Protein AF-A0AAJ1ZDY3-F1 (afdb_monomer_lite)

Sequence (50 aa):
MDEYTITDIENAINYWRSRQAATDDFAVCPRARVLADAYGAMIYHQRDRI

Structure (mmCIF, N/CA/C/O backbone):
data_AF-A0AAJ1ZDY3-F1
#
_entry.id   AF-A0AAJ1ZDY3-F1
#
loop_
_atom_site.group_PDB
_atom_site.id
_atom_site.type_symbol
_atom_site.label_atom_id
_atom_site.label_alt_id
_atom_site.label_comp_id
_atom_site.label_asym_id
_atom_site.label_entity_id
_atom_site.label_seq_id
_atom_site.pdbx_PDB_ins_code
_atom_site.Cartn_x
_atom_site.Cartn_y
_atom_site.Cartn_z
_atom_site.occupancy
_atom_site.B_iso_or_equiv
_atom_site.auth_seq_id
_atom_site.auth_comp_id
_atom_site.auth_asym_id
_atom_site.auth_atom_id
_atom_site.pdbx_PDB_model_num
ATOM 1 N N . MET A 1 1 ? 0.190 -10.492 19.193 1.00 60.59 1 MET A N 1
ATOM 2 C CA . MET A 1 1 ? -0.398 -10.635 17.850 1.00 60.59 1 MET A CA 1
ATOM 3 C C . MET A 1 1 ? 0.065 -9.394 17.125 1.00 60.59 1 MET A C 1
ATOM 5 O O . MET A 1 1 ? -0.160 -8.321 17.671 1.00 60.59 1 MET A O 1
ATOM 9 N N . ASP A 1 2 ? 0.850 -9.542 16.062 1.00 87.62 2 ASP A N 1
ATOM 10 C CA . ASP A 1 2 ? 1.429 -8.383 15.377 1.00 87.62 2 ASP A CA 1
ATOM 11 C C . ASP A 1 2 ? 0.309 -7.660 14.626 1.00 87.62 2 ASP A C 1
ATOM 13 O O . ASP A 1 2 ? -0.447 -8.297 13.897 1.00 87.62 2 ASP A O 1
ATOM 17 N N . GLU A 1 3 ? 0.167 -6.363 14.882 1.00 93.94 3 GLU A N 1
ATOM 18 C CA . GLU A 1 3 ? -0.830 -5.484 14.274 1.00 93.94 3 GLU A CA 1
ATOM 19 C C . GLU A 1 3 ? -0.090 -4.499 13.369 1.00 93.94 3 GLU A C 1
ATOM 21 O O . GLU A 1 3 ? 0.919 -3.923 13.788 1.00 93.94 3 GLU A O 1
ATOM 26 N N . TYR A 1 4 ? -0.573 -4.312 12.141 1.00 96.75 4 TYR A N 1
ATOM 27 C CA . TYR A 1 4 ? 0.068 -3.431 11.164 1.00 96.75 4 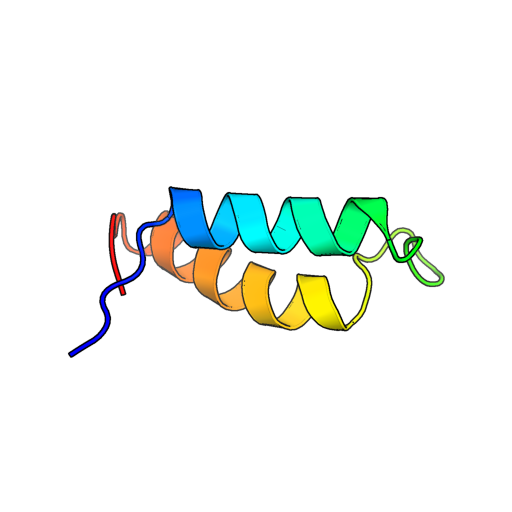TYR A CA 1
ATOM 28 C C . TYR A 1 4 ? -0.847 -2.275 10.800 1.00 96.75 4 TYR A C 1
ATOM 30 O O . TYR A 1 4 ? -2.004 -2.478 10.428 1.00 96.75 4 TYR A O 1
ATOM 38 N N . THR A 1 5 ? -0.320 -1.055 10.863 1.00 97.94 5 THR A N 1
ATOM 39 C CA . THR A 1 5 ? -1.064 0.135 10.449 1.00 97.94 5 THR A CA 1
ATOM 40 C C . THR A 1 5 ? -1.084 0.275 8.928 1.00 97.94 5 THR A C 1
ATOM 42 O O . THR A 1 5 ? -0.219 -0.249 8.222 1.00 97.94 5 THR A O 1
ATOM 45 N N . ILE A 1 6 ? -2.033 1.050 8.401 1.00 98.25 6 ILE A N 1
ATOM 46 C CA . ILE A 1 6 ? -2.088 1.389 6.973 1.00 98.25 6 ILE A CA 1
ATOM 47 C C . ILE A 1 6 ? -0.781 2.052 6.506 1.00 98.25 6 ILE A C 1
ATOM 49 O O . ILE A 1 6 ? -0.316 1.799 5.394 1.00 98.25 6 ILE A O 1
ATOM 53 N N . THR A 1 7 ? -0.143 2.817 7.395 1.00 98.25 7 THR A N 1
ATOM 54 C CA . THR A 1 7 ? 1.165 3.445 7.186 1.00 98.25 7 THR A CA 1
ATOM 55 C C . THR A 1 7 ? 2.294 2.416 7.095 1.00 98.25 7 THR A C 1
ATOM 57 O O . THR A 1 7 ? 3.190 2.567 6.266 1.00 98.25 7 THR A O 1
ATOM 60 N N . ASP A 1 8 ? 2.268 1.344 7.891 1.00 98.12 8 ASP A N 1
ATOM 61 C CA . ASP A 1 8 ? 3.265 0.266 7.791 1.00 98.12 8 ASP A CA 1
ATOM 62 C C . ASP A 1 8 ? 3.170 -0.451 6.440 1.00 98.12 8 ASP A C 1
ATOM 64 O O . ASP A 1 8 ? 4.191 -0.721 5.798 1.00 98.12 8 ASP A O 1
ATOM 68 N N . ILE A 1 9 ? 1.944 -0.694 5.967 1.00 97.62 9 ILE A N 1
ATOM 69 C CA . ILE A 1 9 ? 1.700 -1.284 4.646 1.00 97.62 9 ILE A CA 1
ATOM 70 C C . ILE A 1 9 ? 2.163 -0.334 3.530 1.00 97.62 9 ILE A C 1
ATOM 72 O O . ILE A 1 9 ? 2.847 -0.770 2.600 1.00 97.62 9 ILE A O 1
ATOM 76 N N . GLU A 1 10 ? 1.870 0.965 3.634 1.00 97.81 10 GLU A N 1
ATOM 77 C CA . GLU A 1 10 ? 2.345 1.982 2.686 1.00 97.81 10 GLU A CA 1
ATOM 78 C C . GLU A 1 10 ? 3.880 2.037 2.627 1.00 97.81 10 GLU A C 1
ATOM 80 O O . GLU A 1 10 ? 4.480 2.017 1.546 1.00 97.81 10 GLU A O 1
ATOM 85 N N . ASN A 1 11 ? 4.535 2.016 3.789 1.00 97.94 11 ASN A N 1
ATOM 86 C CA . ASN A 1 11 ? 5.990 1.986 3.893 1.00 97.94 11 ASN A CA 1
ATOM 87 C C . ASN A 1 11 ? 6.583 0.723 3.258 1.00 97.94 11 ASN A C 1
ATOM 89 O O . ASN A 1 11 ? 7.589 0.806 2.547 1.00 97.94 11 ASN A O 1
ATOM 93 N N . ALA A 1 12 ? 5.952 -0.438 3.446 1.00 96.50 12 ALA A N 1
ATOM 94 C CA . ALA A 1 12 ? 6.379 -1.684 2.819 1.00 96.50 12 ALA A CA 1
ATOM 95 C C . ALA A 1 12 ? 6.217 -1.652 1.284 1.00 96.50 12 ALA A C 1
ATOM 97 O O . ALA A 1 12 ? 7.108 -2.107 0.557 1.00 96.50 12 ALA A O 1
ATOM 98 N N . ILE A 1 13 ? 5.137 -1.055 0.765 1.00 96.06 13 ILE A N 1
ATOM 99 C CA . ILE A 1 13 ? 4.950 -0.828 -0.680 1.00 96.06 13 ILE A CA 1
ATOM 100 C C . ILE A 1 13 ? 6.072 0.064 -1.225 1.00 96.06 13 ILE A C 1
ATOM 102 O O . ILE A 1 13 ? 6.725 -0.291 -2.213 1.00 96.06 13 ILE A O 1
ATOM 106 N N . ASN A 1 14 ? 6.342 1.191 -0.563 1.00 94.94 14 ASN A N 1
ATOM 107 C CA . ASN A 1 14 ? 7.393 2.129 -0.959 1.00 94.94 14 ASN A CA 1
ATOM 108 C C . ASN A 1 14 ? 8.787 1.486 -0.913 1.00 94.94 14 ASN A C 1
ATOM 110 O O . ASN A 1 14 ? 9.589 1.664 -1.837 1.00 94.94 14 ASN A O 1
ATOM 114 N N . TYR A 1 15 ? 9.056 0.666 0.106 1.00 95.38 15 TYR A N 1
ATOM 115 C CA . TYR A 1 15 ? 10.293 -0.102 0.222 1.00 95.38 15 TYR A CA 1
ATOM 116 C C . TYR A 1 15 ? 10.532 -0.975 -1.015 1.00 95.38 15 TYR A C 1
ATOM 118 O O . TYR A 1 15 ? 11.629 -0.943 -1.585 1.00 95.38 15 TYR A O 1
ATOM 126 N N . TRP A 1 16 ? 9.516 -1.710 -1.477 1.00 94.06 16 TRP A N 1
ATOM 127 C CA . TRP A 1 16 ? 9.644 -2.569 -2.654 1.00 94.06 16 TRP A CA 1
ATOM 128 C C . TRP A 1 16 ? 9.721 -1.789 -3.962 1.00 94.06 16 TRP A C 1
ATOM 130 O O . TRP A 1 16 ? 10.557 -2.124 -4.803 1.00 94.06 16 TRP A O 1
ATOM 140 N N . ARG A 1 17 ? 8.935 -0.716 -4.112 1.00 91.00 17 ARG A N 1
ATOM 141 C CA . ARG A 1 17 ? 9.006 0.177 -5.282 1.00 91.00 17 ARG A CA 1
ATOM 142 C C . ARG A 1 17 ? 10.391 0.803 -5.458 1.00 91.00 17 ARG A C 1
ATOM 144 O O . ARG A 1 17 ? 10.834 0.973 -6.587 1.00 91.00 17 ARG A O 1
ATOM 151 N N . SER A 1 18 ? 11.091 1.110 -4.363 1.00 92.00 18 SER A N 1
ATOM 152 C CA . SER A 1 18 ? 12.455 1.666 -4.421 1.00 92.00 18 SER A CA 1
ATOM 153 C C . SER A 1 18 ? 13.529 0.657 -4.855 1.00 92.00 18 SER A C 1
ATOM 155 O O . SER A 1 18 ? 14.602 1.057 -5.295 1.00 92.00 18 SER A O 1
ATOM 157 N N . ARG A 1 19 ? 13.265 -0.650 -4.715 1.00 90.94 19 ARG A N 1
ATOM 158 C CA . ARG A 1 19 ? 14.250 -1.730 -4.936 1.00 90.94 19 ARG A CA 1
ATOM 159 C C . ARG A 1 19 ? 14.009 -2.538 -6.196 1.00 90.94 19 ARG A C 1
ATOM 161 O O . ARG A 1 19 ? 14.932 -3.167 -6.704 1.00 90.94 19 ARG A O 1
ATOM 168 N N . GLN A 1 20 ? 12.771 -2.572 -6.662 1.00 82.44 20 GLN A N 1
ATOM 169 C CA . GLN A 1 20 ? 12.378 -3.320 -7.838 1.00 82.44 20 GLN A CA 1
ATOM 170 C C . GLN A 1 20 ? 11.534 -2.408 -8.712 1.00 82.44 20 GLN A C 1
ATOM 172 O O . GLN A 1 20 ? 10.484 -1.924 -8.283 1.00 82.44 20 GLN A O 1
ATOM 177 N N . ALA A 1 21 ? 12.012 -2.190 -9.935 1.00 77.00 21 ALA A N 1
ATOM 178 C CA . ALA A 1 21 ? 11.264 -1.458 -10.939 1.00 77.00 21 ALA A CA 1
ATOM 179 C C . ALA A 1 21 ? 9.891 -2.106 -11.175 1.00 77.00 21 ALA A C 1
ATOM 181 O O . ALA A 1 21 ? 9.682 -3.298 -10.917 1.00 77.00 21 ALA A O 1
ATOM 182 N N . ALA A 1 22 ? 8.958 -1.298 -11.672 1.00 73.81 22 ALA A N 1
ATOM 183 C CA . ALA A 1 22 ? 7.712 -1.799 -12.227 1.00 73.81 22 ALA A CA 1
ATOM 184 C C . ALA A 1 22 ? 8.003 -2.860 -13.303 1.00 73.81 22 ALA A C 1
ATOM 186 O O . ALA A 1 22 ? 9.012 -2.778 -14.006 1.00 73.81 22 ALA A O 1
ATOM 187 N N . THR A 1 23 ? 7.133 -3.863 -13.403 1.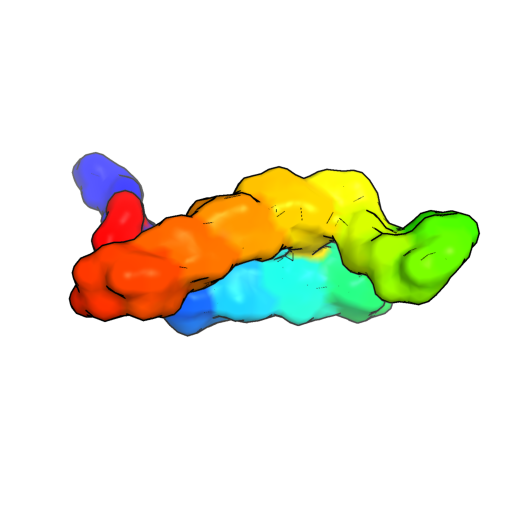00 75.19 23 THR A N 1
ATOM 188 C CA . THR A 1 23 ? 7.156 -4.788 -14.545 1.00 75.19 23 THR A CA 1
ATOM 189 C C . THR A 1 23 ? 6.596 -4.079 -15.781 1.00 75.19 23 THR A C 1
ATOM 191 O O . THR A 1 23 ? 6.198 -2.913 -15.693 1.00 75.19 23 THR A O 1
ATOM 194 N N . ASP A 1 24 ? 6.520 -4.779 -16.915 1.00 75.50 24 ASP A N 1
ATOM 195 C CA . ASP A 1 24 ? 5.749 -4.319 -18.074 1.00 75.50 24 ASP A CA 1
ATOM 196 C C . ASP A 1 24 ? 4.356 -3.788 -17.664 1.00 75.50 24 ASP A C 1
ATOM 198 O O . ASP A 1 24 ? 3.798 -4.168 -16.625 1.00 75.50 24 ASP A O 1
ATOM 202 N N . ASP A 1 25 ? 3.831 -2.862 -18.470 1.00 75.62 25 ASP A N 1
ATOM 203 C CA . ASP A 1 25 ? 2.531 -2.192 -18.297 1.00 75.62 25 ASP A CA 1
ATOM 204 C C . ASP A 1 25 ? 2.398 -1.245 -17.088 1.00 75.62 25 ASP A C 1
ATOM 206 O O . ASP A 1 25 ? 1.302 -1.041 -16.569 1.00 75.62 25 ASP A O 1
ATOM 210 N N . PHE A 1 26 ? 3.495 -0.633 -16.621 1.00 71.00 26 PHE A N 1
ATOM 211 C CA . PHE A 1 26 ? 3.494 0.303 -15.475 1.00 71.00 26 PHE A CA 1
ATOM 212 C C . PHE A 1 26 ? 2.974 -0.310 -14.163 1.00 71.00 26 PHE A C 1
ATOM 214 O O . PHE A 1 26 ? 2.673 0.403 -13.198 1.00 71.00 26 PHE A O 1
ATOM 221 N N . ALA A 1 27 ? 2.884 -1.637 -14.096 1.00 80.94 27 ALA A N 1
ATOM 222 C CA . ALA A 1 27 ? 2.356 -2.325 -12.938 1.00 80.94 27 ALA A CA 1
ATOM 223 C C . ALA A 1 27 ? 3.390 -2.354 -11.802 1.00 80.94 27 ALA A C 1
ATOM 225 O O . ALA A 1 27 ? 4.582 -2.583 -12.020 1.00 80.94 27 ALA A O 1
ATOM 226 N N . VAL A 1 28 ? 2.935 -2.171 -10.556 1.00 84.19 28 VAL A N 1
ATOM 227 C CA . VAL A 1 28 ? 3.810 -2.334 -9.385 1.00 84.19 28 VAL A CA 1
ATOM 228 C C . VAL A 1 28 ? 4.455 -3.717 -9.381 1.00 84.19 28 VAL A C 1
ATOM 230 O O . VAL A 1 28 ? 3.851 -4.714 -9.803 1.00 84.19 28 VAL A O 1
ATOM 233 N N . CYS A 1 29 ? 5.694 -3.760 -8.895 1.00 89.62 29 CYS A N 1
ATOM 234 C CA . CYS A 1 29 ? 6.476 -4.980 -8.830 1.00 89.62 29 CYS A CA 1
ATOM 235 C C . CYS A 1 29 ? 5.753 -6.073 -8.013 1.00 89.62 29 CYS A C 1
ATOM 237 O O . CYS A 1 29 ? 4.956 -5.746 -7.126 1.00 89.62 29 CYS A O 1
ATOM 239 N N . PRO A 1 30 ? 6.016 -7.371 -8.266 1.00 88.94 30 PRO A N 1
ATOM 240 C CA . PRO A 1 30 ? 5.244 -8.460 -7.663 1.00 88.94 30 PRO A CA 1
ATOM 241 C C . PRO A 1 30 ? 5.162 -8.399 -6.132 1.00 88.94 30 PRO A C 1
ATOM 243 O O . PRO A 1 30 ? 4.110 -8.668 -5.561 1.00 88.94 30 PRO A O 1
ATOM 246 N N . ARG A 1 31 ? 6.245 -7.977 -5.462 1.00 89.56 31 ARG A N 1
ATOM 247 C CA . ARG A 1 31 ? 6.281 -7.851 -3.995 1.00 89.56 31 ARG A CA 1
ATOM 248 C C . ARG A 1 31 ? 5.404 -6.714 -3.470 1.00 89.56 31 ARG A C 1
ATOM 250 O O . ARG A 1 31 ? 4.741 -6.885 -2.455 1.00 89.56 31 ARG A O 1
ATOM 257 N N . ALA A 1 32 ? 5.368 -5.579 -4.166 1.00 93.19 32 ALA A N 1
ATOM 258 C CA . ALA A 1 32 ? 4.482 -4.471 -3.817 1.00 93.19 32 ALA A CA 1
ATOM 259 C C . ALA A 1 32 ? 3.012 -4.785 -4.141 1.00 93.19 32 ALA A C 1
ATOM 261 O O . ALA A 1 32 ? 2.122 -4.295 -3.454 1.00 93.19 32 ALA A O 1
ATOM 262 N N . ARG A 1 33 ? 2.748 -5.615 -5.159 1.00 91.12 33 ARG A N 1
ATOM 263 C CA . ARG A 1 33 ? 1.386 -5.957 -5.595 1.00 91.12 33 ARG A CA 1
ATOM 264 C C . ARG A 1 33 ? 0.579 -6.671 -4.513 1.00 91.12 33 ARG A C 1
ATOM 266 O O . ARG A 1 33 ? -0.541 -6.266 -4.247 1.00 91.12 33 ARG A O 1
ATOM 273 N N . VAL A 1 34 ? 1.176 -7.656 -3.841 1.00 91.81 34 VAL A N 1
ATOM 274 C CA . VAL A 1 34 ? 0.510 -8.395 -2.749 1.00 91.81 34 VAL A CA 1
ATOM 275 C C . VAL A 1 34 ? 0.129 -7.469 -1.583 1.00 91.81 34 VAL A C 1
ATOM 277 O O . VAL A 1 34 ? -0.895 -7.667 -0.940 1.00 91.81 34 VAL A O 1
ATOM 280 N N . LEU A 1 35 ? 0.926 -6.428 -1.325 1.00 96.00 35 LEU A N 1
ATOM 281 C CA . LEU A 1 35 ? 0.641 -5.430 -0.289 1.00 96.00 35 LEU A CA 1
ATOM 282 C C . LEU A 1 35 ? -0.422 -4.413 -0.728 1.00 96.00 35 LEU A C 1
ATOM 284 O O . LEU A 1 35 ? -1.178 -3.916 0.103 1.00 96.00 35 LEU A O 1
ATOM 288 N N . ALA A 1 36 ? -0.488 -4.104 -2.026 1.00 95.31 36 ALA A N 1
ATOM 289 C CA . ALA A 1 36 ? -1.450 -3.156 -2.578 1.00 95.31 36 ALA A CA 1
ATOM 290 C C . ALA A 1 36 ? -2.900 -3.634 -2.409 1.00 95.31 36 ALA A C 1
ATOM 292 O O . ALA A 1 36 ? -3.772 -2.810 -2.144 1.00 95.31 36 ALA A O 1
ATOM 293 N N . ASP A 1 37 ? -3.147 -4.945 -2.484 1.00 95.06 37 ASP A N 1
ATOM 294 C CA . ASP A 1 37 ? -4.473 -5.519 -2.228 1.00 95.06 37 ASP A CA 1
ATOM 295 C C . ASP A 1 37 ? -4.916 -5.276 -0.774 1.00 95.06 37 ASP A C 1
ATOM 297 O O . ASP A 1 37 ? -6.045 -4.847 -0.528 1.00 95.06 37 ASP A O 1
ATOM 301 N N . ALA A 1 38 ? -4.012 -5.472 0.194 1.00 96.25 38 ALA A N 1
ATOM 302 C CA . ALA A 1 38 ? -4.281 -5.192 1.605 1.00 96.25 38 ALA A CA 1
ATOM 303 C C . ALA A 1 38 ? -4.508 -3.692 1.854 1.00 96.25 38 ALA A C 1
ATOM 305 O O . ALA A 1 38 ? -5.510 -3.318 2.460 1.00 96.25 38 ALA A O 1
ATOM 306 N N . TYR A 1 39 ? -3.633 -2.829 1.328 1.00 97.56 39 TYR A N 1
ATOM 307 C CA . TYR A 1 39 ? -3.767 -1.37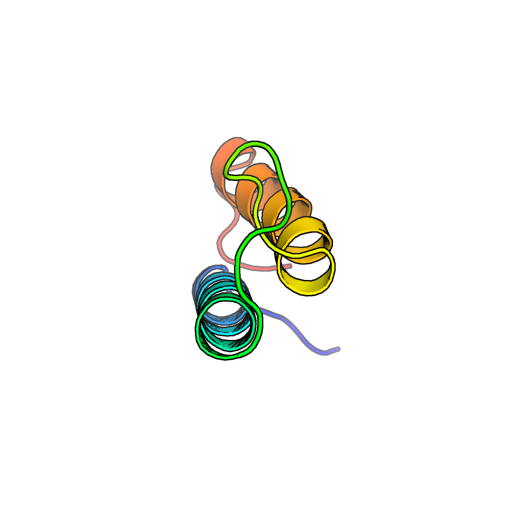1 1.423 1.00 97.56 39 TYR A CA 1
ATOM 308 C C . TYR A 1 39 ? -5.094 -0.878 0.821 1.00 97.56 39 TYR A C 1
ATOM 310 O O . TYR A 1 39 ? -5.821 -0.104 1.444 1.00 97.56 39 TYR A O 1
ATOM 318 N N . GLY A 1 40 ? -5.462 -1.385 -0.359 1.00 97.50 40 GLY A N 1
ATOM 319 C CA . GLY A 1 40 ? -6.729 -1.070 -1.015 1.00 97.50 40 GLY A CA 1
ATOM 320 C C . GLY A 1 40 ? -7.941 -1.521 -0.198 1.00 97.50 40 GLY A C 1
ATOM 321 O O . GLY A 1 40 ? -8.891 -0.753 -0.039 1.00 97.50 40 GLY A O 1
ATOM 322 N N . ALA A 1 41 ? -7.897 -2.723 0.384 1.00 97.81 41 ALA A N 1
ATOM 323 C CA . ALA A 1 41 ? -8.951 -3.210 1.271 1.00 97.81 41 ALA A CA 1
ATOM 324 C C . ALA A 1 41 ? -9.076 -2.360 2.549 1.00 97.81 41 ALA A C 1
ATOM 326 O O . ALA A 1 41 ? -10.192 -2.077 2.989 1.00 97.81 41 ALA A O 1
ATOM 327 N N . MET A 1 42 ? -7.954 -1.917 3.128 1.00 98.06 42 MET A N 1
ATOM 328 C CA . MET A 1 42 ? -7.941 -1.019 4.288 1.00 98.06 42 MET A CA 1
ATOM 329 C C . MET A 1 42 ? -8.607 0.321 3.967 1.00 98.06 42 MET A C 1
ATOM 331 O O . MET A 1 42 ? -9.486 0.747 4.716 1.00 98.06 42 MET A O 1
ATOM 335 N N . ILE A 1 43 ? -8.283 0.930 2.821 1.00 98.38 43 ILE A N 1
ATOM 336 C CA . ILE A 1 43 ? -8.945 2.154 2.342 1.00 98.38 43 ILE A CA 1
ATOM 337 C C . ILE A 1 43 ? -10.444 1.916 2.141 1.00 98.38 43 ILE A C 1
ATOM 339 O O . ILE A 1 43 ? -11.264 2.669 2.666 1.00 98.38 43 ILE A O 1
ATOM 343 N N . TYR A 1 44 ? -10.810 0.859 1.410 1.00 98.38 44 TYR A N 1
ATOM 344 C CA . TYR A 1 44 ? -12.203 0.557 1.075 1.00 98.38 44 TYR A CA 1
ATOM 345 C C . TYR A 1 44 ? -13.075 0.354 2.32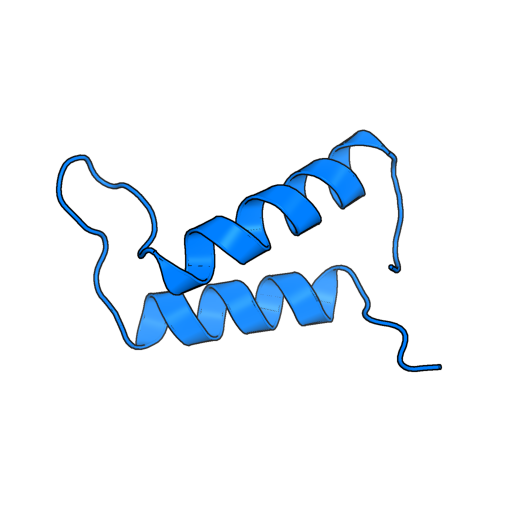2 1.00 98.38 44 TYR A C 1
ATOM 347 O O . TYR A 1 44 ? -14.213 0.818 2.375 1.00 98.38 44 TYR A O 1
ATOM 355 N N . HIS A 1 45 ? -12.531 -0.301 3.349 1.00 98.12 45 HIS A N 1
ATOM 356 C CA . HIS A 1 45 ? -13.224 -0.551 4.611 1.00 98.12 45 HIS A CA 1
ATOM 357 C C . HIS A 1 45 ? -12.995 0.520 5.684 1.00 98.12 45 HIS A C 1
ATOM 359 O O . HIS A 1 45 ? -13.497 0.349 6.794 1.00 98.12 45 HIS A O 1
ATOM 365 N N . GLN A 1 46 ? -12.246 1.587 5.386 1.00 97.94 46 GLN A N 1
ATOM 366 C CA . GLN A 1 46 ? -11.858 2.626 6.350 1.00 97.94 46 GLN A CA 1
ATOM 367 C C . GLN A 1 46 ? -11.197 2.043 7.616 1.00 97.94 46 GLN A C 1
ATOM 369 O O . GLN A 1 46 ? -11.494 2.443 8.742 1.00 97.94 46 GLN A O 1
ATOM 374 N N . ARG A 1 47 ? -10.314 1.054 7.433 1.00 98.00 47 ARG A N 1
ATOM 375 C CA . ARG A 1 47 ? -9.563 0.400 8.513 1.00 98.00 47 ARG A CA 1
ATOM 376 C C . ARG A 1 47 ? -8.163 0.988 8.621 1.00 98.00 47 ARG A C 1
ATOM 378 O O . ARG A 1 47 ? -7.434 1.029 7.639 1.00 98.00 47 ARG A O 1
ATOM 385 N N . ASP A 1 48 ? -7.778 1.366 9.835 1.00 97.88 48 ASP A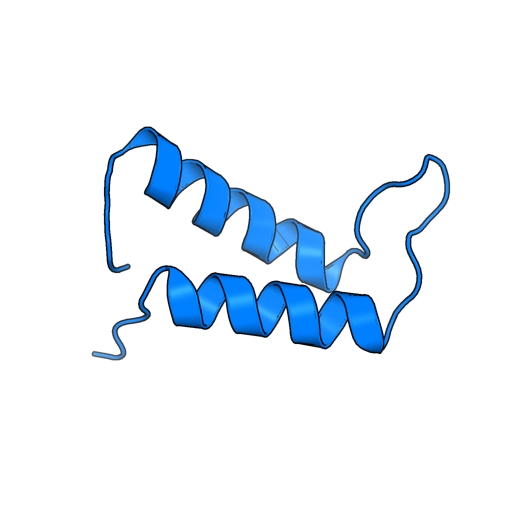 N 1
ATOM 386 C CA . ASP A 1 48 ? -6.439 1.887 10.145 1.00 97.88 48 ASP A CA 1
ATOM 387 C C . ASP A 1 48 ? -5.394 0.778 10.358 1.00 97.88 48 ASP A C 1
ATOM 389 O O . ASP A 1 48 ? -4.205 1.009 10.171 1.00 97.88 48 ASP A O 1
ATOM 393 N N . ARG A 1 49 ? -5.835 -0.431 10.731 1.00 97.25 49 ARG A N 1
ATOM 394 C CA . ARG A 1 49 ? -4.985 -1.546 1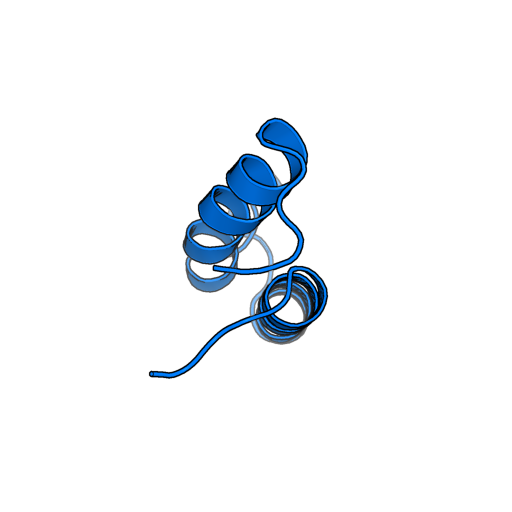1.171 1.00 97.25 49 ARG A CA 1
ATOM 395 C C . ARG A 1 49 ? -5.519 -2.911 10.706 1.00 97.25 49 ARG A C 1
ATOM 397 O O . ARG A 1 49 ? -6.742 -3.050 10.568 1.00 97.25 49 ARG A O 1
ATOM 404 N N . ILE A 1 50 ? -4.629 -3.882 10.476 1.00 94.38 50 ILE A N 1
ATOM 405 C CA . ILE A 1 50 ? -4.929 -5.300 10.171 1.00 94.38 50 ILE A CA 1
ATOM 406 C C . ILE A 1 50 ? -4.085 -6.266 10.999 1.00 94.38 50 ILE A C 1
ATOM 408 O O . ILE A 1 50 ? -2.980 -5.865 11.433 1.00 94.38 50 ILE A O 1
#

Foldseek 3Di:
DDKDFLVNLVVQLVVQCVPDPADPPNHRDPRSVVSVVVNVVCVVVVHGMD

Radius of gyration: 11.45 Å; chains: 1; bounding box: 28×14×36 Å

Secondary structure (DSSP, 8-state):
----BHHHHHHHHHHHHHHS---GGGPPPHHHHHHHHHHHHHHHTT-SB-

pLDDT: mean 91.39, std 8.82, range [60.59, 98.38]